Protein AF-A0A9P6PP69-F1 (afdb_monomer)

Secondary structure (DSSP, 8-state):
-------------------TT------HHHHHTT-EE----HHHHHHHHHHHHHHHHHHHHHH-GGGHHHHHHHHHHHHHHHHTTGGG-EEEE-TT--TTSPEEEEEE-TTS-EEE---GGG-------

Nearest PDB structures (foldseek):
  6ize-assembly1_A  TM=9.522E-01  e=3.334E-08  Homo sapiens
  5o9m-assembly1_B  TM=8.731E-01  e=7.777E-08  Homo sapiens
  1yz1-assembly2_B  TM=9.173E-01  e=1.513E-07  Homo sapiens
  2hr9-assembly1_A  TM=9.358E-01  e=2.944E-07  Homo sapiens
  5o9l-assembly2_B  TM=8.512E-01  e=1.341E-07  Homo sapiens

Sequence (129 aa):
MIRPRRGADDDEEDDEFENKNGINVVNNVVHSFYLEPIPFDEGTYMGYMDNYIITIEAKLMATNPGRVEGFKRDAAALVNKVLGNFGQYEFYLGESKDGDAMIMPLHYRSDGTQYFYAFKDGVKAQHRK

Structure (mmCIF, N/CA/C/O backbone):
data_AF-A0A9P6PP69-F1
#
_entry.id   AF-A0A9P6PP69-F1
#
loop_
_atom_site.group_PDB
_atom_site.id
_atom_site.type_symbol
_atom_site.label_atom_id
_atom_site.label_alt_id
_atom_site.label_comp_id
_atom_site.label_asym_id
_atom_site.label_entity_id
_atom_site.label_seq_id
_atom_site.pdbx_PDB_ins_code
_atom_site.Cartn_x
_atom_site.Cartn_y
_atom_site.Cartn_z
_atom_site.occupancy
_atom_site.B_iso_or_equiv
_atom_site.auth_seq_id
_atom_site.auth_comp_id
_atom_site.auth_asym_id
_atom_site.auth_atom_id
_atom_site.pdbx_PDB_model_num
ATOM 1 N N . MET A 1 1 ? 34.204 -45.701 -35.551 1.00 38.59 1 MET A N 1
ATOM 2 C CA . MET A 1 1 ? 33.762 -45.793 -34.143 1.00 38.59 1 MET A CA 1
ATOM 3 C C . MET A 1 1 ? 32.771 -44.675 -33.863 1.00 38.59 1 MET A C 1
ATOM 5 O O . MET A 1 1 ? 33.164 -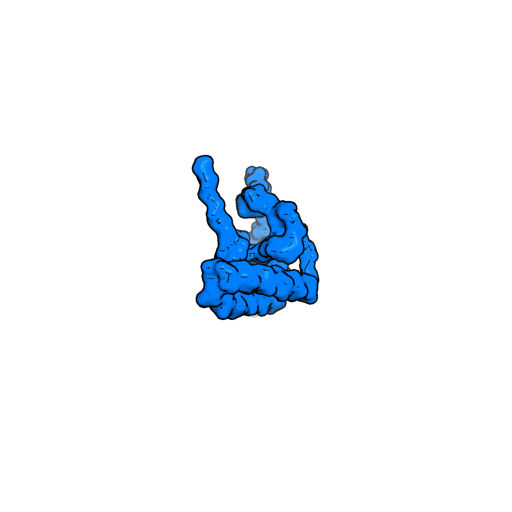43.520 -33.894 1.00 38.59 1 MET A O 1
ATOM 9 N N . ILE A 1 2 ? 31.505 -45.020 -33.630 1.00 41.75 2 ILE A N 1
ATOM 10 C CA . ILE A 1 2 ? 30.429 -44.094 -33.254 1.00 41.75 2 ILE A CA 1
ATOM 11 C C . ILE A 1 2 ? 30.132 -44.358 -31.775 1.00 41.75 2 ILE A C 1
ATOM 13 O O . ILE A 1 2 ? 29.921 -45.509 -31.394 1.00 41.75 2 ILE A O 1
ATOM 17 N N . ARG A 1 3 ? 30.134 -43.321 -30.936 1.00 38.41 3 ARG A N 1
ATOM 18 C CA . ARG A 1 3 ? 29.535 -43.370 -29.595 1.00 38.41 3 ARG A CA 1
ATOM 19 C C . ARG A 1 3 ? 28.463 -42.282 -29.516 1.00 38.41 3 ARG A C 1
ATOM 21 O O . ARG A 1 3 ? 28.838 -41.115 -29.547 1.00 38.41 3 ARG A O 1
ATOM 28 N N . PRO A 1 4 ? 27.172 -42.624 -29.377 1.00 46.75 4 PRO A N 1
ATOM 29 C CA . PRO A 1 4 ? 26.140 -41.667 -29.004 1.00 46.75 4 PRO A CA 1
ATOM 30 C C . PRO A 1 4 ? 25.726 -41.889 -27.540 1.00 46.75 4 PRO A C 1
ATOM 32 O O . PRO A 1 4 ? 25.359 -43.002 -27.172 1.00 46.75 4 PRO A O 1
ATOM 35 N N . ARG A 1 5 ? 25.770 -40.847 -26.699 1.00 44.22 5 ARG A N 1
ATOM 36 C CA . ARG A 1 5 ? 25.009 -40.753 -25.431 1.00 44.22 5 ARG A CA 1
ATOM 37 C C . ARG A 1 5 ? 24.939 -39.288 -24.959 1.00 44.22 5 ARG A C 1
ATOM 39 O O . ARG A 1 5 ? 25.919 -38.788 -24.414 1.00 44.22 5 ARG A O 1
ATOM 46 N N . ARG A 1 6 ? 23.774 -38.662 -25.133 1.00 39.31 6 ARG A N 1
ATOM 47 C CA . ARG A 1 6 ? 23.140 -37.564 -24.356 1.00 39.31 6 ARG A CA 1
ATOM 48 C C . ARG A 1 6 ? 22.087 -36.952 -25.277 1.00 39.31 6 ARG A C 1
ATOM 50 O O . ARG A 1 6 ? 22.407 -36.745 -26.436 1.00 39.31 6 ARG A O 1
ATOM 57 N N . GLY A 1 7 ? 20.860 -36.656 -24.894 1.00 38.03 7 GLY A N 1
ATOM 58 C CA . GLY A 1 7 ? 20.047 -36.767 -23.680 1.00 38.03 7 GLY A CA 1
ATOM 59 C C . GLY A 1 7 ? 18.636 -36.371 -24.160 1.00 38.03 7 GLY A C 1
ATOM 60 O O . GLY A 1 7 ? 18.536 -35.626 -25.125 1.00 38.03 7 GLY A O 1
ATOM 61 N N . ALA A 1 8 ? 17.602 -37.121 -23.787 1.00 41.16 8 ALA A N 1
ATOM 62 C CA . ALA A 1 8 ? 16.544 -36.605 -22.914 1.00 41.16 8 ALA A CA 1
ATOM 63 C C . ALA A 1 8 ? 15.924 -35.289 -23.430 1.00 41.16 8 ALA A C 1
ATOM 65 O O . ALA A 1 8 ? 16.530 -34.239 -23.261 1.00 41.16 8 ALA A O 1
ATOM 66 N N . ASP A 1 9 ? 14.783 -35.431 -24.115 1.00 49.75 9 ASP A N 1
ATOM 67 C CA . ASP A 1 9 ? 13.506 -34.787 -23.766 1.00 49.75 9 ASP A CA 1
ATOM 68 C C . ASP A 1 9 ? 13.615 -33.414 -23.084 1.00 49.75 9 ASP A C 1
ATOM 70 O O . ASP A 1 9 ? 14.029 -33.350 -21.927 1.00 49.75 9 ASP A O 1
ATOM 74 N N . ASP A 1 10 ? 13.235 -32.357 -23.800 1.00 41.38 10 ASP A N 1
ATOM 75 C CA . ASP A 1 10 ? 12.507 -31.223 -23.222 1.00 41.38 10 ASP A CA 1
ATOM 76 C C . ASP A 1 10 ? 11.855 -30.458 -24.382 1.00 41.38 10 ASP A C 1
ATOM 78 O O . ASP A 1 10 ? 12.541 -29.902 -25.243 1.00 41.38 10 ASP A O 1
ATOM 82 N N . ASP A 1 11 ? 10.534 -30.575 -24.446 1.00 43.91 11 ASP A N 1
ATOM 83 C CA . ASP A 1 11 ? 9.588 -29.792 -25.226 1.00 43.91 11 ASP A CA 1
ATOM 84 C C . ASP A 1 11 ? 10.064 -28.355 -25.519 1.00 43.91 11 ASP A C 1
ATOM 86 O O . ASP A 1 11 ? 10.141 -27.505 -24.632 1.00 43.91 11 ASP A O 1
ATOM 90 N N . GLU A 1 12 ? 10.302 -28.054 -26.799 1.00 42.69 12 GLU A N 1
ATOM 91 C CA . GLU A 1 12 ? 10.162 -26.688 -27.311 1.00 42.69 12 GLU A CA 1
ATOM 92 C C . GLU A 1 12 ? 8.658 -26.367 -27.367 1.00 42.69 12 GLU A C 1
ATOM 94 O O . GLU A 1 12 ? 8.039 -26.384 -28.430 1.00 42.69 12 GLU A O 1
ATOM 99 N N . GLU A 1 13 ? 8.057 -26.118 -26.203 1.00 39.75 13 GLU A N 1
ATOM 100 C CA . GLU A 1 13 ? 6.813 -25.356 -26.116 1.00 39.75 13 GLU A CA 1
ATOM 101 C C . GLU A 1 13 ? 7.210 -23.879 -26.203 1.00 39.75 13 GLU A C 1
ATOM 103 O O . GLU A 1 13 ? 7.700 -23.242 -25.268 1.00 39.75 13 GLU A O 1
ATOM 108 N N . ASP A 1 14 ? 7.078 -23.384 -27.427 1.00 38.16 14 ASP A N 1
ATOM 109 C CA . ASP A 1 14 ? 7.013 -21.984 -27.800 1.00 38.16 14 ASP A CA 1
ATOM 110 C C . ASP A 1 14 ? 5.854 -21.349 -27.004 1.00 38.16 14 ASP A C 1
ATOM 112 O O . ASP A 1 14 ? 4.710 -21.330 -27.453 1.00 38.16 14 ASP A O 1
ATOM 116 N N . ASP A 1 15 ? 6.116 -20.860 -25.785 1.00 43.41 15 ASP A N 1
ATOM 117 C CA . ASP A 1 15 ? 5.173 -20.032 -25.012 1.00 43.41 15 ASP A CA 1
ATOM 118 C C . ASP A 1 15 ? 5.100 -18.618 -25.626 1.00 43.41 15 ASP A C 1
ATOM 120 O O . ASP A 1 15 ? 5.285 -17.573 -24.990 1.00 43.41 15 ASP A O 1
ATOM 124 N N . GLU A 1 16 ? 4.796 -18.586 -26.922 1.00 36.25 16 GLU A N 1
ATOM 125 C CA . GLU A 1 16 ? 4.097 -17.498 -27.563 1.00 36.25 16 GLU A CA 1
ATOM 126 C C . GLU A 1 16 ? 2.715 -17.443 -26.896 1.00 36.25 16 GLU A C 1
ATOM 128 O O . GLU A 1 16 ? 1.748 -18.071 -27.329 1.00 36.25 16 GLU A O 1
ATOM 133 N N . PHE A 1 17 ? 2.609 -16.686 -25.798 1.00 38.12 17 PHE A N 1
ATOM 134 C CA . PHE A 1 17 ? 1.326 -16.205 -25.283 1.00 38.12 17 PHE A CA 1
ATOM 135 C C . PHE A 1 17 ? 0.722 -15.241 -26.325 1.00 38.12 17 PHE A C 1
ATOM 137 O O . PHE A 1 17 ? 0.621 -14.026 -26.131 1.00 38.12 17 PHE A O 1
ATOM 144 N N . GLU A 1 18 ? 0.316 -15.788 -27.474 1.00 36.41 18 GLU A N 1
ATOM 145 C CA . GLU A 1 18 ? -0.640 -15.184 -28.380 1.00 36.41 18 GLU A CA 1
ATOM 146 C C . GLU A 1 18 ? -1.897 -14.904 -27.553 1.00 36.41 18 GLU A C 1
ATOM 148 O O . GLU A 1 18 ? -2.597 -15.807 -27.090 1.00 36.41 18 GLU A O 1
ATOM 153 N N . ASN A 1 19 ? -2.187 -13.616 -27.377 1.00 47.72 19 ASN A N 1
ATOM 154 C CA . ASN A 1 19 ? -3.451 -13.076 -26.886 1.00 47.72 19 ASN A CA 1
ATOM 155 C C . ASN A 1 19 ? -4.614 -13.519 -27.799 1.00 47.72 19 ASN A C 1
ATOM 157 O O . ASN A 1 19 ? -5.163 -12.732 -28.571 1.00 47.72 19 ASN A O 1
ATOM 161 N N . LYS A 1 20 ? -5.012 -14.792 -27.736 1.00 37.56 20 LYS A N 1
ATOM 162 C CA . LYS A 1 20 ? -5.878 -15.417 -28.745 1.00 37.56 20 LYS A CA 1
ATOM 163 C C . LYS A 1 20 ? -7.373 -15.297 -28.487 1.00 37.56 20 LYS A C 1
ATOM 165 O O . LYS A 1 20 ? -8.155 -16.048 -29.059 1.00 37.56 20 LYS A O 1
ATOM 170 N N . ASN A 1 21 ? -7.810 -14.326 -27.686 1.00 32.69 21 ASN A N 1
ATOM 171 C CA . ASN A 1 21 ? -9.241 -14.185 -27.418 1.00 32.69 21 ASN A CA 1
ATOM 172 C C . ASN A 1 21 ? -9.805 -12.766 -27.367 1.00 32.69 21 ASN A C 1
ATOM 174 O O . ASN A 1 21 ? -11.010 -12.639 -27.161 1.00 32.69 21 ASN A O 1
ATOM 178 N N . GLY A 1 22 ? -9.015 -11.696 -27.515 1.00 35.69 22 GLY A N 1
ATOM 179 C CA . GLY A 1 22 ? -9.555 -10.340 -27.304 1.00 35.69 22 GLY A CA 1
ATOM 180 C C . GLY A 1 22 ? -10.209 -10.161 -25.921 1.00 35.69 22 GLY A C 1
ATOM 181 O O . GLY A 1 22 ? -10.923 -9.186 -25.687 1.00 35.69 22 GLY A O 1
ATOM 182 N N . ILE A 1 23 ? -9.961 -11.104 -25.000 1.00 34.38 23 ILE A N 1
ATOM 183 C CA . ILE A 1 23 ? -10.214 -10.958 -23.580 1.00 34.38 23 ILE A CA 1
ATOM 184 C C . ILE A 1 23 ? -9.120 -10.014 -23.146 1.00 34.38 23 ILE A C 1
ATOM 186 O O . ILE A 1 23 ? -7.988 -10.397 -22.873 1.00 34.38 23 ILE A O 1
ATOM 190 N N . ASN A 1 24 ? -9.465 -8.741 -23.169 1.00 35.72 24 ASN A N 1
ATOM 191 C CA . ASN A 1 24 ? -8.775 -7.749 -22.394 1.00 35.72 24 ASN A CA 1
ATOM 192 C C . ASN A 1 24 ? -8.863 -8.291 -20.959 1.00 35.72 24 ASN A C 1
ATOM 194 O O . ASN A 1 24 ? -9.931 -8.212 -20.346 1.00 35.72 24 ASN A O 1
ATOM 198 N N . VAL A 1 25 ? -7.808 -8.956 -20.460 1.00 44.03 25 VAL A N 1
ATOM 199 C CA . VAL A 1 25 ? -7.679 -9.337 -19.045 1.00 44.03 25 VAL A CA 1
ATOM 200 C C . VAL A 1 25 ? -7.421 -8.031 -18.306 1.00 44.03 25 VAL A C 1
ATOM 202 O O . VAL A 1 25 ? -6.359 -7.761 -17.759 1.00 44.03 25 VAL A O 1
ATOM 205 N N . VAL A 1 26 ? -8.417 -7.156 -18.384 1.00 47.28 26 VAL A N 1
ATOM 206 C CA . VAL A 1 26 ? -8.565 -5.982 -17.569 1.00 47.28 26 VAL A CA 1
ATOM 207 C C . VAL A 1 26 ? -8.625 -6.576 -16.184 1.00 47.28 26 VAL A C 1
ATOM 209 O O . VAL A 1 26 ? -9.603 -7.241 -15.838 1.00 47.28 26 VAL A O 1
ATOM 212 N N . ASN A 1 27 ? -7.525 -6.450 -15.447 1.00 57.25 27 ASN A N 1
ATOM 213 C CA . ASN A 1 27 ? -7.440 -6.932 -14.087 1.00 57.25 27 ASN A CA 1
ATOM 214 C C . ASN A 1 27 ? -8.685 -6.407 -13.366 1.00 57.25 27 ASN A C 1
ATOM 216 O O . ASN A 1 27 ? -8.864 -5.199 -13.202 1.00 57.25 27 ASN A O 1
ATOM 220 N N . ASN A 1 28 ? -9.602 -7.322 -13.042 1.00 61.50 28 ASN A N 1
ATOM 221 C CA . ASN A 1 28 ? -10.957 -6.955 -12.644 1.00 61.50 28 ASN A CA 1
ATOM 222 C C . ASN A 1 28 ? -10.918 -6.095 -11.369 1.00 61.50 28 ASN A C 1
ATOM 224 O O . ASN A 1 28 ? -11.791 -5.265 -11.146 1.00 61.50 28 ASN A O 1
ATOM 228 N N . VAL A 1 29 ? -9.852 -6.233 -10.571 1.00 61.06 29 VAL A N 1
ATOM 229 C CA . VAL A 1 29 ? -9.555 -5.408 -9.398 1.00 61.06 29 VAL A CA 1
ATOM 230 C C . VAL A 1 29 ? -9.103 -4.003 -9.812 1.00 61.06 29 VAL A C 1
ATOM 232 O O . VAL A 1 29 ? -9.646 -3.029 -9.306 1.00 61.06 29 VAL A O 1
ATOM 235 N N . VAL A 1 30 ? -8.182 -3.868 -10.768 1.00 63.25 30 VAL A N 1
ATOM 236 C CA . VAL A 1 30 ? -7.716 -2.554 -11.258 1.00 63.25 30 VAL A CA 1
ATOM 237 C C . VAL A 1 30 ? -8.874 -1.725 -11.805 1.00 63.25 30 VAL A C 1
ATOM 239 O O . VAL A 1 30 ? -9.021 -0.562 -11.442 1.00 63.25 30 VAL A O 1
ATOM 242 N N . HIS A 1 31 ? -9.743 -2.327 -12.616 1.00 63.44 31 HIS A N 1
ATOM 243 C CA . HIS A 1 31 ? -10.871 -1.610 -13.212 1.00 63.44 31 HIS A CA 1
ATOM 244 C C . HIS A 1 31 ? -12.021 -1.369 -12.229 1.00 63.44 31 HIS A C 1
ATOM 246 O O . HIS A 1 31 ? -12.636 -0.310 -12.267 1.00 63.44 31 HIS A O 1
ATOM 252 N N . SER A 1 32 ? -12.283 -2.301 -11.304 1.00 67.94 32 SER A N 1
ATOM 253 C CA . SER A 1 32 ? -13.339 -2.121 -10.294 1.00 67.94 32 SER A CA 1
ATOM 254 C C . SER A 1 32 ? -12.985 -1.083 -9.229 1.00 67.94 32 SER A C 1
ATOM 256 O O . SER A 1 32 ? -13.881 -0.442 -8.685 1.00 67.94 32 SER A O 1
ATOM 258 N N . PHE A 1 33 ? -11.698 -0.924 -8.912 1.00 67.44 33 PHE A N 1
ATOM 259 C CA . PHE A 1 33 ? -11.218 0.022 -7.900 1.00 67.44 33 PHE A CA 1
ATOM 260 C C . PHE A 1 33 ? -10.557 1.269 -8.500 1.00 67.44 33 PHE A C 1
ATOM 262 O O . PHE A 1 33 ? -9.981 2.050 -7.743 1.00 67.44 33 PHE A O 1
ATOM 269 N N . TYR A 1 34 ? -10.654 1.453 -9.825 1.00 73.81 34 TYR A N 1
ATOM 270 C CA . TYR A 1 34 ? -10.050 2.568 -10.564 1.00 73.81 34 TYR A CA 1
ATOM 271 C C . TYR A 1 34 ? -8.600 2.807 -10.126 1.00 73.81 34 TYR A C 1
ATOM 273 O O . TYR A 1 34 ? -8.208 3.905 -9.734 1.00 73.81 34 TYR A O 1
ATOM 281 N N . LEU A 1 35 ? -7.829 1.719 -10.106 1.00 80.25 35 LEU A N 1
ATOM 282 C CA . LEU A 1 35 ? -6.434 1.756 -9.707 1.00 80.25 35 LEU A CA 1
ATOM 283 C C . LEU A 1 35 ? -5.588 2.289 -10.862 1.00 80.25 35 LEU A C 1
ATOM 285 O O . LEU A 1 35 ? -5.657 1.776 -11.979 1.00 80.25 35 LEU A O 1
ATOM 289 N N . GLU A 1 36 ? -4.745 3.271 -10.579 1.00 82.31 36 GLU A N 1
ATOM 290 C CA . GLU A 1 36 ? -3.781 3.804 -11.535 1.00 82.31 36 GLU A CA 1
ATOM 291 C C . GLU A 1 36 ? -2.372 3.316 -11.182 1.00 82.31 36 GL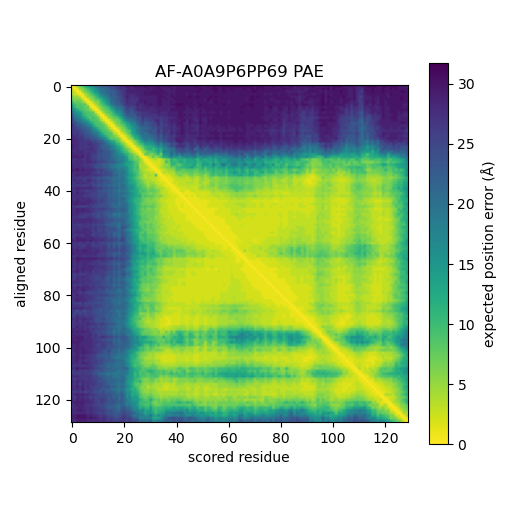U A C 1
ATOM 293 O O . GLU A 1 36 ? -1.978 3.399 -10.013 1.00 82.31 36 GLU A O 1
ATOM 298 N N . PRO A 1 37 ? -1.608 2.790 -12.159 1.00 85.12 37 PRO A N 1
ATOM 299 C CA . PRO A 1 37 ? -0.226 2.405 -11.930 1.00 85.12 37 PRO A CA 1
ATOM 300 C C . PRO A 1 37 ? 0.611 3.654 -11.659 1.00 85.12 37 PRO A C 1
ATOM 302 O O . PRO A 1 37 ? 0.482 4.660 -12.363 1.00 85.12 37 PRO A O 1
ATOM 305 N N . ILE A 1 38 ? 1.488 3.590 -10.659 1.00 84.81 38 ILE A N 1
ATOM 306 C CA . ILE A 1 38 ? 2.402 4.683 -10.335 1.00 84.81 38 ILE A CA 1
ATOM 307 C C . ILE A 1 38 ? 3.843 4.172 -10.282 1.00 84.81 38 ILE A C 1
ATOM 309 O O . ILE A 1 38 ? 4.106 3.139 -9.663 1.00 84.81 38 ILE A O 1
ATOM 313 N N . PRO A 1 39 ? 4.794 4.866 -10.930 1.00 85.69 39 PRO A N 1
ATOM 314 C CA . PRO A 1 39 ? 6.194 4.520 -10.791 1.00 85.69 39 PRO A CA 1
ATOM 315 C C . PRO A 1 39 ? 6.663 4.914 -9.389 1.00 85.69 39 PRO A C 1
ATOM 317 O O . PRO A 1 39 ? 6.471 6.051 -8.957 1.00 85.69 39 PRO A O 1
ATOM 320 N N . PHE A 1 40 ? 7.295 3.975 -8.696 1.00 85.50 40 PHE A N 1
ATOM 321 C CA . PHE A 1 40 ? 8.026 4.248 -7.468 1.00 85.50 40 PHE A CA 1
ATOM 322 C C . PHE A 1 40 ? 9.469 3.798 -7.613 1.00 85.50 40 PHE A C 1
ATOM 324 O O . PHE A 1 40 ? 9.747 2.754 -8.196 1.00 85.50 40 PHE A O 1
ATOM 331 N N . ASP A 1 41 ? 10.352 4.546 -6.970 1.00 90.12 41 ASP A N 1
ATOM 332 C CA . ASP A 1 41 ? 11.671 4.089 -6.561 1.00 90.12 41 ASP A CA 1
ATOM 333 C C . ASP A 1 41 ? 11.618 3.633 -5.095 1.00 90.12 41 ASP A C 1
ATOM 335 O O . ASP A 1 41 ? 10.784 4.112 -4.315 1.00 90.12 41 ASP A O 1
ATOM 339 N N . GLU A 1 42 ? 12.541 2.764 -4.681 1.00 89.25 42 GLU A N 1
ATOM 340 C CA . GLU A 1 42 ? 12.581 2.193 -3.323 1.00 89.25 42 GLU A CA 1
ATOM 341 C C . GLU A 1 42 ? 12.492 3.260 -2.219 1.00 89.25 42 GLU A C 1
ATOM 343 O O . GLU A 1 42 ? 11.727 3.116 -1.264 1.00 89.25 42 GLU A O 1
ATOM 348 N N . GLY A 1 43 ? 13.217 4.374 -2.378 1.00 89.88 43 GLY A N 1
ATOM 349 C CA . GLY A 1 43 ? 13.209 5.477 -1.413 1.00 89.88 43 GLY A CA 1
ATOM 350 C C . GLY A 1 43 ? 11.862 6.199 -1.333 1.00 89.88 43 GLY A C 1
ATOM 351 O O . GLY A 1 43 ? 11.376 6.498 -0.243 1.00 89.88 43 GLY A O 1
ATOM 352 N N . THR A 1 44 ? 11.226 6.447 -2.480 1.00 89.50 44 THR A N 1
ATOM 353 C CA . THR A 1 44 ? 9.902 7.087 -2.531 1.00 89.50 44 THR A CA 1
ATOM 354 C C . THR A 1 44 ? 8.799 6.178 -1.993 1.00 89.50 44 THR A C 1
ATOM 356 O O . THR A 1 44 ? 7.920 6.651 -1.274 1.00 89.50 44 THR A O 1
ATOM 359 N N . TYR A 1 45 ? 8.886 4.871 -2.256 1.00 89.94 45 TYR A N 1
ATOM 360 C CA . TYR A 1 45 ? 7.982 3.873 -1.694 1.00 89.94 45 TYR A CA 1
ATOM 361 C C . TYR A 1 45 ? 8.104 3.798 -0.170 1.00 89.94 45 TYR A C 1
ATOM 363 O O . TYR A 1 45 ? 7.094 3.817 0.533 1.00 89.94 45 TYR A O 1
ATOM 371 N N . MET A 1 46 ? 9.336 3.763 0.348 1.00 89.50 46 MET A N 1
ATOM 372 C CA . MET A 1 46 ? 9.591 3.750 1.787 1.00 89.50 46 MET A CA 1
ATOM 373 C C . MET A 1 46 ? 9.007 4.995 2.462 1.00 89.50 46 MET A C 1
ATOM 375 O O . MET A 1 46 ? 8.206 4.866 3.385 1.00 89.50 46 MET A O 1
ATOM 379 N N . GLY A 1 47 ? 9.313 6.188 1.939 1.00 90.56 47 GLY A N 1
ATOM 380 C CA . GLY A 1 47 ? 8.792 7.441 2.487 1.00 90.56 47 GLY A CA 1
ATOM 381 C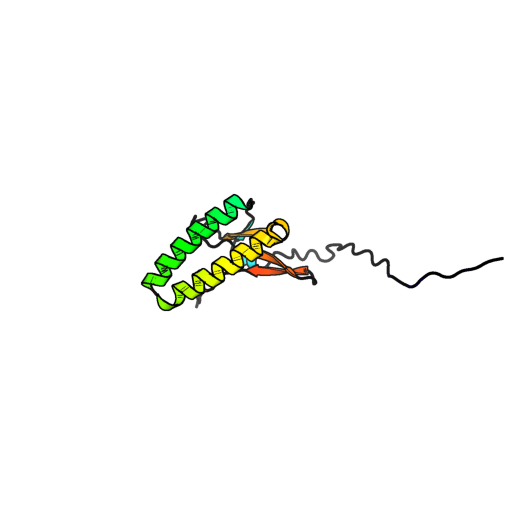 C . GLY A 1 47 ? 7.265 7.537 2.436 1.00 90.56 47 GLY A C 1
ATOM 382 O O . GLY A 1 47 ? 6.645 8.070 3.358 1.00 90.56 47 GLY A O 1
ATOM 383 N N . TYR A 1 48 ? 6.629 6.995 1.396 1.00 88.75 48 TYR A N 1
ATOM 384 C CA . TYR A 1 48 ? 5.171 6.928 1.339 1.00 88.75 48 TYR A CA 1
ATOM 385 C C . TYR A 1 48 ? 4.611 5.980 2.405 1.00 88.75 48 TYR A C 1
ATOM 387 O O . TYR A 1 48 ? 3.688 6.340 3.135 1.00 88.75 48 TYR A O 1
ATOM 395 N N . MET A 1 49 ? 5.182 4.779 2.527 1.00 89.69 49 MET A N 1
ATOM 396 C CA . MET A 1 49 ? 4.737 3.786 3.503 1.00 89.69 49 MET A CA 1
ATOM 397 C C . MET A 1 49 ? 4.918 4.263 4.947 1.00 89.69 49 MET A C 1
ATOM 399 O O . MET A 1 49 ? 4.035 4.015 5.765 1.00 89.69 49 MET A O 1
ATOM 403 N N . ASP A 1 50 ? 5.988 4.998 5.257 1.00 88.38 50 ASP A N 1
ATOM 404 C CA . ASP A 1 50 ? 6.181 5.615 6.575 1.00 88.38 50 ASP A CA 1
ATOM 405 C C . ASP A 1 50 ? 5.038 6.583 6.923 1.00 88.38 50 ASP A C 1
ATOM 407 O O . ASP A 1 50 ? 4.415 6.455 7.980 1.00 88.38 50 ASP A O 1
ATOM 411 N N . ASN A 1 51 ? 4.695 7.502 6.011 1.00 89.38 51 ASN A N 1
ATOM 412 C CA . ASN A 1 51 ? 3.573 8.428 6.210 1.00 89.38 51 ASN A CA 1
ATOM 413 C C . ASN A 1 51 ? 2.240 7.680 6.360 1.00 89.38 51 ASN A C 1
ATOM 415 O O . ASN A 1 51 ? 1.458 7.961 7.269 1.00 89.38 51 ASN A O 1
ATOM 419 N N . TYR A 1 52 ? 2.007 6.676 5.514 1.00 88.81 52 TYR A N 1
ATOM 420 C CA . TYR A 1 52 ? 0.797 5.863 5.560 1.00 88.81 52 TYR A CA 1
ATOM 421 C C . TYR A 1 52 ? 0.643 5.115 6.896 1.00 88.81 52 TYR A C 1
ATOM 423 O O . TYR A 1 52 ? -0.443 5.102 7.485 1.00 88.81 52 TYR A O 1
ATOM 431 N N . ILE A 1 53 ? 1.725 4.527 7.420 1.00 88.94 53 ILE A N 1
ATOM 432 C CA . ILE A 1 53 ? 1.722 3.830 8.714 1.00 88.94 53 ILE A CA 1
ATOM 433 C C . ILE A 1 53 ? 1.355 4.795 9.844 1.00 88.94 53 ILE A C 1
ATOM 435 O O . ILE A 1 53 ? 0.529 4.432 10.683 1.00 88.94 53 ILE A O 1
ATOM 439 N N . ILE A 1 54 ? 1.896 6.018 9.843 1.00 89.69 54 ILE A N 1
ATOM 440 C CA . ILE A 1 54 ? 1.566 7.055 10.836 1.00 89.69 54 ILE A CA 1
ATOM 441 C C . ILE A 1 54 ? 0.069 7.395 10.784 1.00 89.69 54 ILE A C 1
ATOM 443 O O . ILE A 1 54 ? -0.599 7.440 11.823 1.00 89.69 54 ILE A O 1
ATOM 447 N N . THR A 1 55 ? -0.495 7.570 9.586 1.00 88.31 55 THR A N 1
ATOM 448 C CA . THR A 1 55 ? -1.923 7.873 9.414 1.00 88.31 55 THR A CA 1
ATOM 449 C C . THR A 1 55 ? -2.820 6.744 9.920 1.00 88.31 55 THR A C 1
ATOM 451 O O . THR A 1 55 ? -3.824 6.996 10.599 1.00 88.31 55 THR A O 1
ATOM 454 N N . ILE A 1 56 ? -2.498 5.487 9.604 1.00 87.12 56 ILE A N 1
ATOM 455 C CA . ILE A 1 56 ? -3.288 4.340 10.072 1.00 87.12 56 ILE A CA 1
ATOM 456 C C . ILE A 1 56 ? -3.115 4.127 11.574 1.00 87.12 56 ILE A C 1
ATOM 458 O O . ILE A 1 56 ? -4.100 3.848 12.253 1.00 87.12 56 ILE A O 1
ATOM 462 N N . GLU A 1 57 ? -1.918 4.322 12.123 1.00 88.44 57 GLU A N 1
ATOM 463 C CA . GLU A 1 57 ? -1.685 4.290 13.565 1.00 88.44 57 GLU A CA 1
ATOM 464 C C . GLU A 1 57 ? -2.584 5.290 14.297 1.00 88.44 57 GLU A C 1
ATOM 466 O O . GLU A 1 57 ? -3.282 4.898 15.232 1.00 88.44 57 GLU A O 1
ATOM 471 N N . ALA A 1 58 ? -2.643 6.546 13.844 1.00 89.69 58 ALA A N 1
ATOM 472 C CA . ALA A 1 58 ? -3.507 7.561 14.444 1.00 89.69 58 ALA A CA 1
ATOM 473 C C . ALA A 1 58 ? -4.993 7.152 14.398 1.00 89.69 58 ALA A C 1
ATOM 475 O O . ALA A 1 58 ? -5.721 7.288 15.387 1.00 89.69 58 ALA A O 1
ATOM 476 N N . LYS A 1 59 ? -5.447 6.580 13.273 1.00 87.12 59 LYS A N 1
ATOM 477 C CA . LYS A 1 59 ? -6.816 6.054 13.125 1.00 87.12 59 LYS A CA 1
ATOM 478 C C . LYS A 1 59 ? -7.076 4.857 14.045 1.00 87.12 59 LYS A C 1
ATOM 480 O O . LYS A 1 59 ? -8.149 4.772 14.648 1.00 87.12 59 LYS A O 1
ATOM 485 N N . LEU A 1 60 ? -6.120 3.940 14.174 1.00 87.81 60 LEU A N 1
ATOM 486 C CA . LEU A 1 60 ? -6.223 2.765 15.037 1.00 87.81 60 LEU A CA 1
ATOM 487 C C . LEU A 1 60 ? -6.197 3.150 16.514 1.00 87.81 60 LEU A C 1
ATOM 489 O O . LEU A 1 60 ? -6.997 2.617 17.269 1.00 87.81 60 LEU A O 1
ATOM 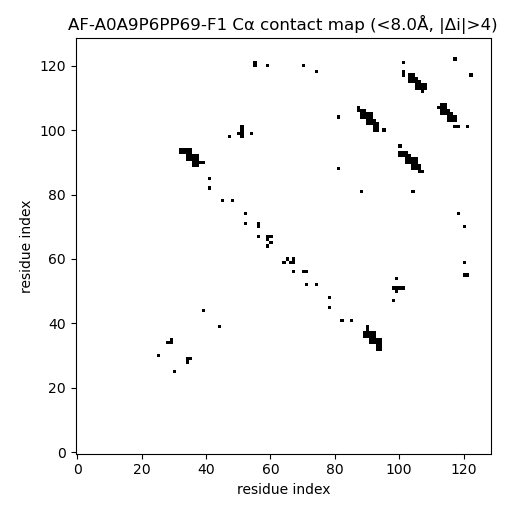493 N N . MET A 1 61 ? -5.385 4.118 16.935 1.00 89.62 61 MET A N 1
ATOM 494 C CA . MET A 1 61 ? -5.409 4.616 18.315 1.00 89.62 61 MET A CA 1
ATOM 495 C C . MET A 1 61 ? -6.792 5.146 18.716 1.00 89.62 61 MET A C 1
ATOM 497 O O . MET A 1 61 ? -7.232 4.910 19.838 1.00 89.62 61 MET A O 1
ATOM 501 N N . ALA A 1 62 ? -7.500 5.809 17.796 1.00 89.50 62 ALA A N 1
ATOM 502 C CA . ALA A 1 62 ? -8.837 6.343 18.049 1.00 89.50 62 ALA A CA 1
ATOM 503 C C . ALA A 1 62 ? -9.955 5.283 18.006 1.00 89.50 62 ALA A C 1
ATOM 505 O O . ALA A 1 62 ? -10.983 5.452 18.657 1.00 89.50 62 ALA A O 1
ATOM 506 N N . THR A 1 63 ? -9.791 4.215 17.220 1.00 88.06 63 THR A N 1
ATOM 507 C CA . THR A 1 63 ? -10.874 3.251 16.933 1.00 88.06 63 THR A CA 1
ATOM 508 C C . THR A 1 63 ? -10.663 1.876 17.558 1.00 88.06 63 THR A C 1
ATOM 510 O O . THR A 1 63 ? -11.620 1.255 18.013 1.00 88.06 63 THR A O 1
ATOM 513 N N . ASN A 1 64 ? -9.427 1.383 17.576 1.00 86.88 64 ASN A N 1
ATOM 514 C CA . ASN A 1 64 ? -9.045 0.083 18.112 1.00 86.88 64 ASN A CA 1
ATOM 515 C C . ASN A 1 64 ? -7.555 0.067 18.527 1.00 86.88 64 ASN A C 1
ATOM 517 O O . ASN A 1 64 ? -6.713 -0.493 17.813 1.00 86.88 64 ASN A O 1
ATOM 521 N N . PRO A 1 65 ? -7.203 0.664 19.681 1.00 88.81 65 PRO A N 1
ATOM 522 C CA . PRO A 1 65 ? -5.808 0.848 20.085 1.00 88.81 65 PRO A CA 1
ATOM 523 C C . PRO A 1 65 ? -5.047 -0.475 20.262 1.00 88.81 65 PRO A C 1
ATOM 525 O O . PRO A 1 65 ? -3.841 -0.524 20.035 1.00 88.81 65 PRO A O 1
ATOM 528 N N . GLY A 1 66 ? -5.739 -1.577 20.573 1.00 90.38 66 GLY A N 1
ATOM 529 C CA . GLY A 1 66 ? -5.126 -2.906 20.686 1.00 90.38 66 GLY A CA 1
ATOM 530 C C . GLY A 1 66 ? -4.608 -3.486 19.361 1.00 90.38 66 GLY A C 1
ATOM 531 O O . GLY A 1 66 ? -3.841 -4.445 19.373 1.00 90.38 66 GLY A O 1
ATOM 532 N N . ARG A 1 67 ? -4.998 -2.924 18.206 1.00 89.62 67 ARG A N 1
ATOM 533 C CA . ARG A 1 67 ? -4.502 -3.351 16.885 1.00 89.62 67 ARG A CA 1
ATOM 534 C C . ARG A 1 67 ? -3.239 -2.630 16.433 1.00 89.62 67 ARG A C 1
ATOM 536 O O . ARG A 1 67 ? -2.607 -3.115 15.499 1.00 89.62 67 ARG A O 1
ATOM 543 N N . VAL A 1 68 ? -2.850 -1.536 17.090 1.00 89.62 68 VAL A N 1
ATOM 544 C CA . VAL A 1 68 ? -1.724 -0.689 16.664 1.00 89.62 68 VAL A CA 1
ATOM 545 C C . VAL A 1 68 ? -0.424 -1.489 16.564 1.00 89.62 68 VAL A C 1
ATOM 547 O O . VAL A 1 68 ? 0.224 -1.468 15.521 1.00 89.62 68 VAL A O 1
ATOM 550 N N . GLU A 1 69 ? -0.063 -2.248 17.602 1.00 90.56 69 GLU A N 1
ATOM 551 C CA . GLU A 1 69 ? 1.177 -3.040 17.591 1.00 90.56 69 GLU A CA 1
ATOM 552 C C . GLU A 1 69 ? 1.170 -4.129 16.512 1.00 90.56 69 GLU A C 1
ATOM 554 O O . GLU A 1 69 ? 2.162 -4.322 15.807 1.00 90.56 69 GLU A O 1
ATOM 559 N N . GLY A 1 70 ? 0.034 -4.814 16.345 1.00 91.50 70 GLY A N 1
ATOM 560 C CA . GLY A 1 70 ? -0.136 -5.821 15.300 1.00 91.50 70 GLY A CA 1
ATOM 561 C C . GLY A 1 70 ? 0.027 -5.219 13.906 1.00 91.50 70 GLY A C 1
ATOM 562 O O . GLY A 1 70 ? 0.798 -5.740 13.105 1.00 91.50 70 GLY A O 1
ATOM 563 N N . PHE A 1 71 ? -0.630 -4.085 13.652 1.00 89.44 71 PHE A N 1
ATOM 564 C CA . PHE A 1 71 ? -0.529 -3.365 12.387 1.00 89.44 71 PHE A CA 1
ATOM 565 C C . PHE A 1 71 ? 0.906 -2.923 12.093 1.00 89.44 71 PHE A C 1
ATOM 567 O O . PHE A 1 71 ? 1.390 -3.189 10.999 1.00 89.44 71 PHE A O 1
ATOM 574 N N . LYS A 1 72 ? 1.622 -2.324 13.055 1.00 89.69 72 LYS A N 1
ATOM 575 C CA . LYS A 1 72 ? 3.022 -1.907 12.849 1.00 89.69 72 LYS A CA 1
ATOM 576 C C . LYS A 1 72 ? 3.923 -3.072 12.460 1.00 89.69 72 LYS A C 1
ATOM 578 O O . LYS A 1 72 ? 4.739 -2.941 11.551 1.00 89.69 72 LYS A O 1
ATOM 583 N N . ARG A 1 73 ? 3.767 -4.217 13.127 1.00 92.00 73 ARG A N 1
ATOM 584 C CA . ARG A 1 73 ? 4.534 -5.426 12.815 1.00 92.00 73 ARG A CA 1
ATOM 585 C C . ARG A 1 73 ? 4.219 -5.944 11.412 1.00 92.00 73 ARG A C 1
ATOM 587 O O . ARG A 1 73 ? 5.141 -6.238 10.655 1.00 92.00 73 ARG A O 1
ATOM 594 N N . ASP A 1 74 ? 2.937 -6.046 11.070 1.00 89.06 74 ASP A N 1
ATOM 595 C CA . ASP A 1 74 ? 2.493 -6.552 9.769 1.00 89.06 74 ASP A CA 1
ATOM 596 C C . ASP A 1 74 ? 2.894 -5.585 8.634 1.00 89.06 74 ASP A C 1
ATOM 598 O O . ASP A 1 74 ? 3.322 -6.020 7.563 1.00 89.06 74 ASP A O 1
ATOM 602 N N . ALA A 1 75 ? 2.843 -4.274 8.889 1.00 89.00 75 ALA A N 1
ATOM 603 C CA . ALA A 1 75 ? 3.292 -3.234 7.969 1.00 89.00 75 ALA A CA 1
ATOM 604 C C . ALA A 1 75 ? 4.799 -3.287 7.730 1.00 89.00 75 ALA A C 1
ATOM 606 O O . ALA A 1 75 ? 5.227 -3.350 6.578 1.00 89.00 75 ALA A O 1
ATOM 607 N N . ALA A 1 76 ? 5.602 -3.370 8.793 1.00 90.25 76 ALA A N 1
ATOM 608 C CA . ALA A 1 76 ? 7.047 -3.525 8.670 1.00 90.25 76 ALA A CA 1
ATOM 609 C C . ALA A 1 76 ? 7.415 -4.797 7.886 1.00 90.25 76 ALA A C 1
ATOM 611 O O . ALA A 1 76 ? 8.309 -4.765 7.040 1.00 90.25 76 ALA A O 1
ATOM 612 N N . ALA A 1 77 ? 6.710 -5.909 8.116 1.00 91.94 77 ALA A N 1
ATOM 613 C CA . ALA A 1 77 ? 6.933 -7.150 7.380 1.00 91.94 77 ALA A CA 1
ATOM 614 C C . ALA A 1 77 ? 6.628 -7.002 5.880 1.00 91.94 77 ALA A C 1
ATOM 616 O O . ALA A 1 77 ? 7.413 -7.465 5.050 1.00 91.94 77 ALA A O 1
ATOM 617 N N . LEU A 1 78 ? 5.524 -6.337 5.518 1.00 88.69 78 LEU A N 1
ATOM 618 C CA . LEU A 1 78 ? 5.176 -6.111 4.115 1.00 88.69 78 LEU A CA 1
ATOM 619 C C . LEU A 1 78 ? 6.163 -5.160 3.430 1.00 88.69 78 LEU A C 1
ATOM 621 O O . LEU A 1 78 ? 6.618 -5.466 2.332 1.00 88.69 78 LEU A O 1
ATOM 625 N N . VAL A 1 79 ? 6.531 -4.049 4.075 1.00 90.56 79 VAL A N 1
ATOM 626 C CA . VAL A 1 79 ? 7.494 -3.080 3.525 1.00 90.56 79 VAL A CA 1
ATOM 627 C C . VAL A 1 79 ? 8.826 -3.763 3.231 1.00 90.56 79 VAL A C 1
ATOM 629 O O . VAL A 1 79 ? 9.309 -3.680 2.106 1.00 90.56 79 VAL A O 1
ATOM 632 N N . ASN A 1 80 ? 9.368 -4.528 4.184 1.00 91.06 80 ASN A N 1
ATOM 633 C CA . ASN A 1 80 ? 10.610 -5.277 3.974 1.00 91.06 80 ASN A CA 1
ATOM 634 C C . ASN A 1 80 ? 10.483 -6.330 2.863 1.00 91.06 80 ASN A C 1
ATOM 636 O O . ASN A 1 80 ? 11.406 -6.502 2.070 1.00 91.06 80 ASN A O 1
ATOM 640 N N . LYS A 1 81 ? 9.342 -7.025 2.772 1.00 90.62 81 LYS A N 1
ATOM 641 C CA . LYS A 1 81 ? 9.098 -8.018 1.716 1.00 90.62 81 LYS A CA 1
ATOM 642 C C . LYS A 1 81 ? 9.083 -7.387 0.324 1.00 90.62 81 LYS A C 1
ATOM 644 O O . LYS A 1 81 ? 9.612 -7.984 -0.617 1.00 90.62 81 LYS A O 1
ATOM 649 N N . VAL A 1 82 ? 8.445 -6.225 0.203 1.00 90.81 82 VAL A N 1
ATOM 650 C CA . VAL A 1 82 ? 8.359 -5.483 -1.053 1.00 90.81 82 VAL A CA 1
ATOM 651 C C . VAL A 1 82 ? 9.727 -4.943 -1.434 1.00 90.81 82 VAL A C 1
ATOM 653 O O . VAL A 1 82 ? 10.168 -5.221 -2.538 1.00 90.81 82 VAL A O 1
ATOM 656 N N . LEU A 1 83 ? 10.439 -4.281 -0.518 1.00 90.94 83 LEU A N 1
ATOM 657 C CA . LEU A 1 83 ? 11.795 -3.781 -0.773 1.00 90.94 83 LEU A CA 1
ATOM 658 C C . LEU A 1 83 ? 12.756 -4.910 -1.179 1.00 90.94 83 LEU A C 1
ATOM 660 O O . LEU A 1 83 ? 13.489 -4.781 -2.151 1.00 90.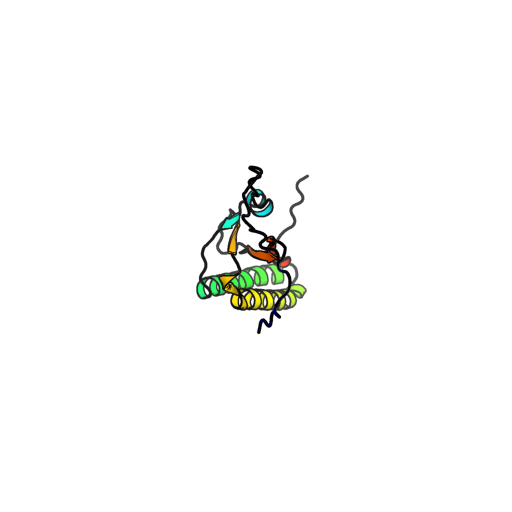94 83 LEU A O 1
ATOM 664 N N . GLY A 1 84 ? 12.686 -6.070 -0.517 1.00 92.94 84 GLY A N 1
ATOM 665 C CA . GLY A 1 84 ? 13.531 -7.221 -0.851 1.00 92.94 84 GLY A CA 1
ATOM 666 C C . GLY A 1 84 ? 13.301 -7.814 -2.247 1.00 92.94 84 GLY A C 1
ATOM 667 O O . GLY A 1 84 ? 14.161 -8.539 -2.736 1.00 92.94 84 GLY A O 1
ATOM 668 N N . ASN A 1 85 ? 12.167 -7.528 -2.896 1.00 89.75 85 ASN A N 1
ATOM 669 C CA . ASN A 1 85 ? 11.883 -7.967 -4.266 1.00 89.75 85 ASN A CA 1
ATOM 670 C C . ASN A 1 85 ? 11.288 -6.826 -5.103 1.00 89.75 85 ASN A C 1
ATOM 672 O O . ASN A 1 85 ? 10.404 -7.076 -5.917 1.00 89.75 85 ASN A O 1
ATOM 676 N N . PHE A 1 86 ? 11.735 -5.584 -4.894 1.00 89.19 86 PHE A N 1
ATOM 677 C CA . PHE A 1 86 ? 11.044 -4.386 -5.389 1.00 89.19 86 PHE A CA 1
ATOM 678 C C . PHE A 1 86 ? 10.770 -4.425 -6.897 1.00 89.19 86 PHE A C 1
ATOM 680 O O . PHE A 1 86 ? 9.660 -4.132 -7.325 1.00 89.19 86 PHE A O 1
ATOM 687 N N . GLY A 1 87 ? 11.734 -4.901 -7.691 1.00 88.25 87 GLY A N 1
ATOM 688 C CA . GLY A 1 87 ? 11.592 -5.035 -9.146 1.00 88.25 87 GLY A CA 1
ATOM 689 C C . GLY A 1 87 ? 10.585 -6.090 -9.629 1.00 88.25 87 GLY A C 1
ATOM 690 O O . GLY A 1 87 ? 10.326 -6.159 -10.824 1.00 88.25 87 GLY A O 1
ATOM 691 N N . GLN A 1 88 ? 10.030 -6.917 -8.739 1.00 88.56 88 GLN A N 1
ATOM 692 C CA . GLN A 1 88 ? 8.957 -7.873 -9.055 1.00 88.56 88 GLN A CA 1
ATOM 693 C C . GLN A 1 88 ? 7.563 -7.332 -8.715 1.00 88.56 88 GLN A C 1
ATOM 695 O O . GLN A 1 88 ? 6.564 -8.000 -8.988 1.00 88.56 8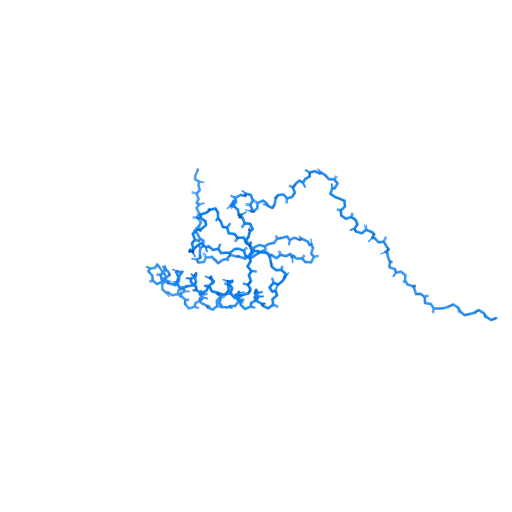8 GLN A O 1
ATOM 700 N N . TYR A 1 89 ? 7.492 -6.155 -8.089 1.00 88.31 89 TYR A N 1
ATOM 701 C CA . TYR A 1 89 ? 6.239 -5.514 -7.733 1.00 88.31 89 TYR A CA 1
ATOM 702 C C . TYR A 1 89 ? 5.908 -4.386 -8.700 1.00 88.31 89 TYR A C 1
ATOM 704 O O . TYR A 1 89 ? 6.752 -3.565 -9.047 1.00 88.31 89 TYR A O 1
ATOM 7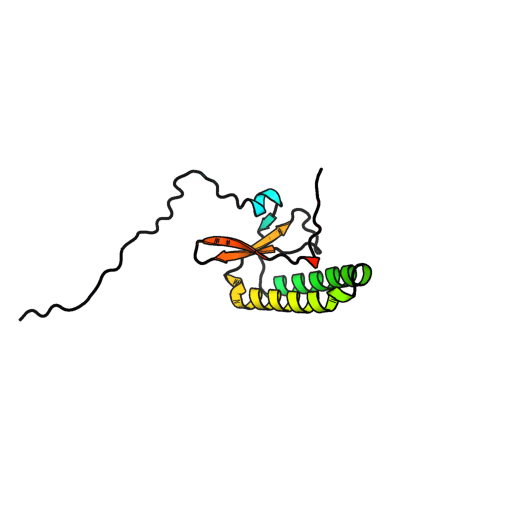12 N N . GLU A 1 90 ? 4.634 -4.307 -9.058 1.00 89.69 90 GLU A N 1
ATOM 713 C CA . GLU A 1 90 ? 4.056 -3.111 -9.660 1.00 89.69 90 GLU A CA 1
ATOM 714 C C . GLU A 1 90 ? 3.205 -2.387 -8.620 1.00 89.69 90 GLU A C 1
ATOM 716 O O . GLU A 1 90 ? 2.551 -3.017 -7.786 1.00 89.69 90 GLU A O 1
ATOM 721 N N . PHE A 1 91 ? 3.191 -1.059 -8.656 1.00 89.00 91 PHE A N 1
ATOM 722 C CA . PHE A 1 91 ? 2.508 -0.258 -7.649 1.00 89.00 91 PHE A CA 1
ATOM 723 C C . PHE A 1 91 ? 1.309 0.453 -8.235 1.00 89.00 91 PHE A C 1
ATOM 725 O O . PHE A 1 91 ? 1.385 1.068 -9.296 1.00 89.00 91 PHE A O 1
ATOM 732 N N . TYR A 1 92 ? 0.208 0.389 -7.499 1.00 87.06 92 TYR A N 1
ATOM 733 C CA . TYR A 1 92 ? -1.057 0.973 -7.900 1.00 87.06 92 TYR A CA 1
ATOM 734 C C . TYR A 1 92 ? -1.617 1.852 -6.785 1.00 87.06 92 TYR A C 1
ATOM 736 O O . TYR A 1 92 ? -1.479 1.532 -5.601 1.00 87.06 92 TYR A O 1
ATOM 744 N N . LEU A 1 93 ? -2.279 2.940 -7.165 1.00 84.50 93 LEU A N 1
ATOM 745 C CA . LEU A 1 93 ? -2.954 3.867 -6.261 1.00 84.50 93 LEU A CA 1
ATOM 746 C C . LEU A 1 93 ? -4.434 3.970 -6.636 1.00 84.50 93 LEU A C 1
ATOM 748 O O . LEU A 1 93 ? -4.775 3.918 -7.813 1.00 84.50 93 LEU A O 1
ATOM 752 N N . GLY A 1 94 ? -5.319 4.112 -5.650 1.00 76.62 94 GLY A N 1
ATOM 753 C CA . GLY A 1 94 ? -6.742 4.343 -5.917 1.00 76.62 94 GLY A CA 1
ATOM 754 C C . GLY A 1 94 ? -7.031 5.744 -6.465 1.00 76.62 94 GLY A C 1
ATOM 755 O O . GLY A 1 94 ? -6.272 6.681 -6.216 1.00 76.62 94 GLY A O 1
ATOM 756 N N . GLU A 1 95 ? -8.175 5.890 -7.139 1.00 71.19 95 GLU A N 1
ATOM 757 C CA . GLU A 1 95 ? -8.652 7.123 -7.800 1.00 71.19 95 GLU A CA 1
ATOM 758 C C . GLU A 1 95 ? -8.533 8.398 -6.948 1.00 71.19 95 GLU A C 1
ATOM 760 O O . GLU A 1 95 ? -8.244 9.472 -7.472 1.00 71.19 95 GLU A O 1
ATOM 765 N N . SER A 1 96 ? -8.709 8.276 -5.628 1.00 67.81 96 SER A N 1
ATOM 766 C CA . SER A 1 96 ? -8.634 9.401 -4.688 1.00 67.81 96 SER A CA 1
ATOM 767 C C . SER A 1 96 ? -7.292 10.140 -4.757 1.00 67.81 96 SER A C 1
ATOM 769 O O . SER A 1 96 ? -7.237 11.332 -4.474 1.00 67.81 96 SER A O 1
ATOM 771 N N . LYS A 1 97 ? -6.206 9.438 -5.127 1.00 65.19 97 LYS A N 1
ATOM 772 C CA . LYS A 1 97 ? -4.825 9.954 -5.191 1.00 65.19 97 LYS A CA 1
ATOM 773 C C . LYS A 1 97 ? -4.382 10.744 -3.953 1.00 65.19 97 LYS A C 1
ATOM 775 O O . LYS A 1 97 ? -3.41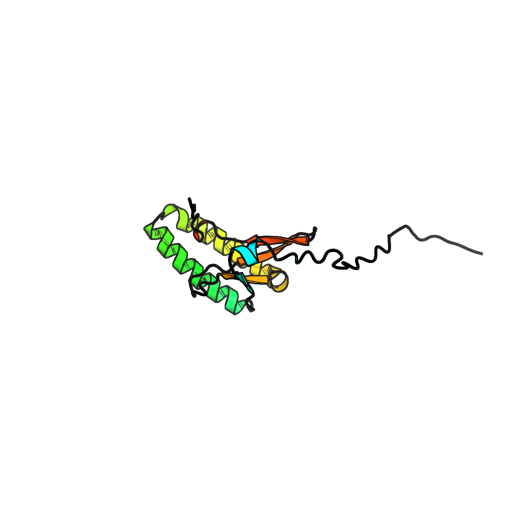9 11.505 -4.014 1.00 65.19 97 LYS A O 1
ATOM 780 N N . ASP A 1 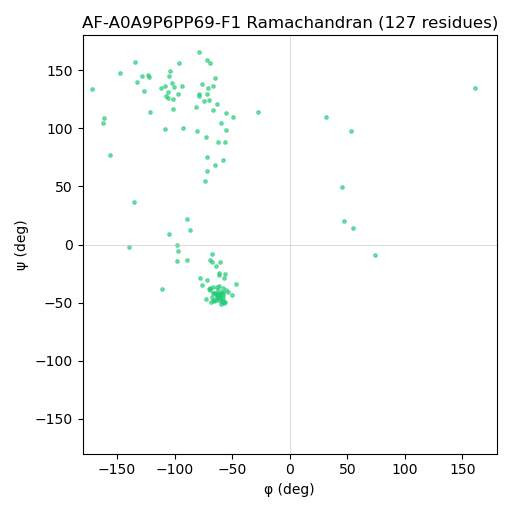98 ? -5.063 10.559 -2.826 1.00 66.94 98 ASP A N 1
ATOM 781 C CA . ASP A 1 98 ? -4.695 11.194 -1.574 1.00 66.94 98 ASP A CA 1
ATOM 782 C C . ASP A 1 98 ? -3.327 10.672 -1.128 1.00 66.94 98 ASP A C 1
ATOM 784 O O . ASP A 1 98 ? -3.019 9.485 -1.260 1.00 66.94 98 ASP A O 1
ATOM 788 N N . GLY A 1 99 ? -2.509 11.549 -0.545 1.00 61.78 99 GLY A N 1
ATOM 789 C CA . GLY A 1 99 ? -1.228 11.155 0.054 1.00 61.78 99 GLY A CA 1
ATOM 790 C C . GLY A 1 99 ? -1.378 10.139 1.197 1.00 61.78 99 GLY A C 1
ATOM 791 O O . GLY A 1 99 ? -0.408 9.493 1.570 1.00 61.78 99 GLY A O 1
ATOM 792 N N . ASP A 1 100 ? -2.600 9.977 1.712 1.00 67.19 100 ASP A N 1
ATOM 793 C CA . ASP A 1 100 ? -2.994 9.016 2.745 1.00 67.19 100 ASP A CA 1
ATOM 794 C C . ASP A 1 100 ? -3.630 7.728 2.193 1.00 67.19 100 ASP A C 1
ATOM 796 O O . ASP A 1 100 ? -4.064 6.865 2.968 1.00 67.19 100 ASP A O 1
ATOM 800 N N . ALA A 1 101 ? -3.777 7.612 0.871 1.00 75.94 101 ALA A N 1
ATOM 801 C CA . ALA A 1 101 ? -4.346 6.426 0.251 1.00 75.94 101 ALA A CA 1
ATOM 802 C C . ALA A 1 101 ? -3.395 5.229 0.391 1.00 75.94 101 ALA A C 1
ATOM 804 O O . ALA A 1 101 ? -2.191 5.359 0.571 1.00 75.94 101 ALA A O 1
ATOM 805 N N . MET A 1 102 ? -3.940 4.018 0.337 1.00 80.69 102 MET A N 1
ATOM 806 C CA . MET A 1 102 ? -3.096 2.832 0.367 1.00 80.69 102 MET A CA 1
ATOM 807 C C . MET A 1 102 ? -2.485 2.588 -1.020 1.00 80.69 102 MET A C 1
ATOM 809 O O . MET A 1 102 ? -3.225 2.457 -1.995 1.00 80.69 102 MET A O 1
ATOM 813 N N . ILE A 1 103 ? -1.158 2.438 -1.091 1.00 85.56 103 ILE A N 1
ATOM 814 C CA . ILE A 1 103 ? -0.509 1.817 -2.253 1.00 85.56 103 ILE A CA 1
ATOM 815 C C . ILE A 1 103 ? -0.827 0.326 -2.234 1.00 85.56 103 ILE A C 1
ATOM 817 O O . ILE A 1 103 ? -0.692 -0.328 -1.199 1.00 85.56 103 ILE A O 1
ATOM 821 N N . MET A 1 104 ? -1.194 -0.210 -3.391 1.00 86.44 104 MET A N 1
ATOM 822 C CA . MET A 1 104 ? -1.497 -1.617 -3.610 1.00 86.44 104 MET A CA 1
ATOM 823 C C . MET A 1 104 ? -0.361 -2.253 -4.427 1.00 86.44 104 MET A C 1
ATOM 825 O O . MET A 1 104 ? -0.339 -2.095 -5.650 1.00 86.44 104 MET A O 1
ATOM 829 N N . PRO A 1 105 ? 0.595 -2.961 -3.792 1.00 89.06 105 PRO A N 1
ATOM 830 C CA . PRO A 1 105 ? 1.615 -3.714 -4.509 1.00 89.06 105 PRO A CA 1
ATOM 831 C C . PRO A 1 105 ? 0.976 -4.924 -5.195 1.00 89.06 105 PRO A C 1
ATOM 833 O O . PRO A 1 105 ? 0.336 -5.748 -4.533 1.00 89.06 105 PRO A O 1
ATOM 836 N N . LEU A 1 106 ? 1.164 -5.034 -6.503 1.00 88.12 106 LEU A N 1
ATOM 837 C CA . LEU A 1 106 ? 0.802 -6.171 -7.338 1.00 88.12 106 LEU A CA 1
ATOM 838 C C . LEU A 1 106 ? 2.001 -7.108 -7.470 1.00 88.12 106 LEU A C 1
ATOM 840 O O . LEU A 1 106 ? 3.115 -6.652 -7.710 1.00 88.12 106 LEU A O 1
ATOM 844 N N . HIS A 1 107 ? 1.764 -8.410 -7.352 1.00 86.75 107 HIS A N 1
ATOM 845 C CA . HIS A 1 107 ? 2.745 -9.446 -7.663 1.00 86.75 107 HIS A CA 1
ATOM 846 C C . HIS A 1 107 ? 2.087 -10.554 -8.491 1.00 86.75 107 HIS A C 1
ATOM 848 O O . HIS A 1 107 ? 0.875 -10.776 -8.429 1.00 86.75 107 HIS A O 1
ATOM 854 N N . TYR A 1 108 ? 2.914 -11.281 -9.232 1.00 84.12 108 TYR A N 1
ATOM 855 C CA . TYR A 1 108 ? 2.543 -12.451 -10.021 1.00 84.12 108 TYR A CA 1
ATOM 856 C C . TYR A 1 108 ? 2.900 -13.749 -9.296 1.00 84.12 108 TYR A C 1
ATOM 858 O O . TYR A 1 108 ? 3.984 -13.873 -8.727 1.00 84.12 108 TYR A O 1
ATOM 866 N N . ARG A 1 109 ? 1.999 -14.733 -9.289 1.00 78.88 109 ARG A N 1
ATOM 867 C CA . ARG A 1 109 ? 2.344 -16.109 -8.894 1.00 78.88 109 ARG A CA 1
ATOM 868 C C . ARG A 1 109 ? 3.059 -16.819 -10.043 1.00 78.88 109 ARG A C 1
ATOM 870 O O . ARG A 1 109 ? 2.976 -16.376 -11.181 1.00 78.88 109 ARG A O 1
ATOM 877 N N . SER A 1 110 ? 3.691 -17.956 -9.751 1.00 82.00 110 SER A N 1
ATOM 878 C CA . SER A 1 110 ? 4.325 -18.821 -10.762 1.00 82.00 110 SER A CA 1
ATOM 879 C C . SER A 1 110 ? 3.370 -19.268 -11.876 1.00 82.00 110 SER A C 1
ATOM 881 O O . SER A 1 110 ? 3.810 -19.545 -12.976 1.00 82.00 110 SER A O 1
ATOM 883 N N . ASP A 1 111 ? 2.069 -19.305 -11.583 1.00 81.62 111 ASP A N 1
ATOM 884 C CA . ASP A 1 111 ? 0.981 -19.640 -12.511 1.00 81.62 111 ASP A CA 1
ATOM 885 C C . ASP A 1 111 ? 0.466 -18.412 -13.303 1.00 81.62 111 ASP A C 1
ATOM 887 O O . ASP A 1 111 ? -0.641 -18.406 -13.823 1.00 81.62 111 ASP A O 1
ATOM 891 N N . GLY A 1 112 ? 1.184 -17.282 -13.280 1.00 78.12 112 GLY A N 1
ATOM 892 C CA . GLY A 1 112 ? 0.775 -16.027 -13.932 1.00 78.12 112 GLY A CA 1
ATOM 893 C C . GLY A 1 112 ? -0.359 -15.263 -13.231 1.00 78.12 112 GLY A C 1
ATOM 894 O O . GLY A 1 112 ? -0.630 -14.108 -13.557 1.00 78.12 112 GLY A O 1
ATOM 895 N N . THR A 1 113 ? -1.002 -15.853 -12.218 1.00 84.12 113 THR A N 1
ATOM 896 C CA . THR A 1 113 ? -2.090 -15.203 -11.471 1.00 84.12 113 THR A CA 1
ATOM 897 C C . THR A 1 113 ? -1.604 -13.949 -10.734 1.00 84.12 113 THR A C 1
ATOM 899 O O . THR A 1 113 ? -0.759 -14.026 -9.836 1.00 84.12 113 THR A O 1
ATOM 902 N N . GLN A 1 114 ? -2.211 -12.807 -11.058 1.00 84.88 114 GLN A N 1
ATOM 903 C CA . GLN A 1 114 ? -1.998 -11.517 -10.401 1.00 84.88 114 GLN A CA 1
ATOM 904 C C . GLN A 1 114 ? -2.706 -11.439 -9.043 1.00 84.88 114 GLN A C 1
ATOM 906 O O . GLN A 1 114 ? -3.863 -11.840 -8.900 1.00 84.88 114 GLN A O 1
ATOM 911 N N . TYR A 1 115 ? -2.039 -10.870 -8.041 1.00 82.44 115 TYR A N 1
ATOM 912 C CA . TYR A 1 115 ? -2.643 -10.593 -6.742 1.00 82.44 115 TYR A CA 1
ATOM 913 C C . TYR A 1 115 ? -2.068 -9.330 -6.098 1.00 82.44 115 TYR A C 1
ATOM 915 O O . TYR A 1 115 ? -0.892 -9.009 -6.253 1.00 82.44 115 TYR A O 1
ATOM 923 N N . PHE A 1 116 ? -2.918 -8.635 -5.343 1.00 85.12 116 PHE A N 1
ATOM 924 C CA . PHE A 1 116 ? -2.555 -7.417 -4.626 1.00 85.12 116 PHE A CA 1
ATOM 925 C C . PHE A 1 116 ? -2.369 -7.675 -3.136 1.00 85.12 116 PHE A C 1
ATOM 927 O O . PHE A 1 116 ? -3.065 -8.504 -2.540 1.00 85.12 116 PHE A O 1
ATOM 934 N N . TYR A 1 117 ? -1.484 -6.902 -2.517 1.00 85.12 117 TYR A N 1
ATOM 935 C CA . TYR A 1 117 ? -1.394 -6.804 -1.066 1.00 85.12 117 TYR A CA 1
ATOM 936 C C . TYR A 1 117 ? -2.167 -5.582 -0.571 1.00 85.12 117 TYR A C 1
ATOM 938 O O . TYR A 1 117 ? -1.971 -4.474 -1.058 1.00 85.12 117 TYR A O 1
ATOM 946 N N . ALA A 1 118 ? -3.030 -5.797 0.422 1.00 83.44 118 ALA A N 1
ATOM 947 C CA . ALA A 1 118 ? -3.804 -4.754 1.083 1.00 83.44 118 ALA A CA 1
ATOM 948 C C . ALA A 1 118 ? -3.720 -4.910 2.607 1.00 83.44 118 ALA A C 1
ATOM 950 O O . ALA A 1 118 ? -3.812 -6.024 3.131 1.00 83.44 118 ALA A O 1
ATOM 951 N N . PHE A 1 119 ? -3.602 -3.803 3.335 1.00 81.69 119 PHE A N 1
ATOM 952 C CA . PHE A 1 119 ? -3.710 -3.793 4.785 1.00 81.69 119 PHE A CA 1
ATOM 953 C C . PHE A 1 119 ? -5.181 -3.778 5.160 1.00 81.69 119 PHE A C 1
ATOM 955 O O . PHE A 1 119 ? -5.896 -2.820 4.869 1.00 81.69 119 PHE A O 1
ATOM 962 N N . LYS A 1 120 ? -5.629 -4.819 5.865 1.00 79.00 120 LYS A N 1
ATOM 963 C CA . LYS A 1 120 ? -7.006 -4.898 6.365 1.00 79.00 120 LYS A CA 1
ATOM 964 C C . LYS A 1 120 ? -7.373 -3.685 7.222 1.00 79.00 120 LYS A C 1
ATOM 966 O O . LYS A 1 120 ? -8.479 -3.175 7.107 1.00 79.00 120 LYS A O 1
ATOM 971 N N . ASP A 1 121 ? -6.439 -3.216 8.047 1.00 78.56 121 ASP A N 1
ATOM 972 C CA . ASP A 1 121 ? -6.626 -2.052 8.917 1.00 78.56 121 ASP A CA 1
ATOM 973 C C . ASP A 1 121 ? -6.719 -0.718 8.134 1.00 78.56 121 ASP A C 1
ATOM 975 O O . ASP A 1 121 ? -7.155 0.292 8.683 1.00 78.56 121 ASP A O 1
ATOM 979 N N . GLY A 1 122 ? -6.359 -0.719 6.844 1.00 70.44 122 GLY A N 1
ATOM 980 C CA . GLY A 1 122 ? -6.453 0.425 5.934 1.00 70.44 122 GLY A CA 1
ATOM 981 C C . GLY A 1 122 ? -7.692 0.450 5.037 1.00 70.44 122 GLY A C 1
ATOM 982 O O . GLY A 1 122 ? -8.011 1.492 4.467 1.00 70.44 122 GLY A O 1
ATOM 983 N N . VAL A 1 123 ? -8.421 -0.665 4.922 1.00 70.94 123 VAL A N 1
ATOM 984 C CA . VAL A 1 123 ? -9.603 -0.777 4.056 1.00 70.94 123 VAL A CA 1
ATOM 985 C C . VAL A 1 123 ? -10.886 -0.844 4.878 1.00 70.94 123 VAL A C 1
ATOM 987 O O . VAL A 1 123 ? -10.991 -1.563 5.871 1.00 70.94 123 VAL A O 1
ATOM 990 N N . LYS A 1 124 ? -11.911 -0.105 4.448 1.00 63.94 124 LYS A N 1
ATOM 991 C CA . LYS A 1 124 ? -13.260 -0.209 5.013 1.00 63.94 124 LYS A CA 1
ATOM 992 C C . LYS A 1 124 ? -14.126 -1.030 4.073 1.00 63.94 124 LYS A C 1
ATOM 994 O O . LYS A 1 124 ? -14.269 -0.688 2.904 1.00 63.94 124 LYS A O 1
ATOM 999 N N . ALA A 1 125 ? -14.741 -2.086 4.595 1.00 58.16 125 ALA A N 1
ATOM 1000 C CA . ALA A 1 125 ? -15.775 -2.800 3.860 1.00 58.16 125 ALA A CA 1
ATOM 1001 C C . ALA A 1 125 ? -16.991 -1.874 3.694 1.00 58.16 125 ALA A C 1
ATOM 1003 O O . ALA A 1 125 ? -17.618 -1.485 4.680 1.00 58.16 125 ALA A O 1
ATOM 1004 N N . GLN A 1 126 ? -17.321 -1.518 2.454 1.00 52.59 126 GLN A N 1
ATOM 1005 C CA . GLN A 1 126 ? -18.572 -0.842 2.125 1.00 52.59 126 GLN A CA 1
ATOM 1006 C C . GLN A 1 126 ? -19.546 -1.872 1.552 1.00 52.59 126 GLN A C 1
ATOM 1008 O O . GLN A 1 126 ? -19.296 -2.457 0.503 1.00 52.59 126 GLN A O 1
ATOM 1013 N N . HIS A 1 127 ? -20.660 -2.102 2.247 1.00 39.81 127 HIS A N 1
ATOM 1014 C CA . HIS A 1 127 ? -21.763 -2.907 1.731 1.00 39.81 127 HIS A CA 1
ATOM 1015 C C . HIS A 1 127 ? -22.749 -1.950 1.053 1.00 39.81 127 HIS A C 1
ATOM 1017 O O . HIS A 1 127 ? -23.495 -1.247 1.739 1.00 39.81 127 HIS A O 1
ATOM 1023 N N . ARG A 1 128 ? -22.720 -1.854 -0.282 1.00 39.03 128 ARG A N 1
ATOM 1024 C CA . ARG A 1 128 ? -23.806 -1.185 -1.010 1.00 39.03 128 ARG A CA 1
ATOM 1025 C C . ARG A 1 128 ? -25.017 -2.121 -1.012 1.00 39.03 128 ARG A C 1
ATOM 1027 O O . ARG A 1 128 ? -24.881 -3.280 -1.389 1.00 39.03 128 ARG A O 1
ATOM 1034 N N . LYS A 1 129 ? -26.147 -1.619 -0.505 1.00 37.47 129 LYS A N 1
ATOM 1035 C CA . LYS A 1 129 ? -27.463 -2.258 -0.628 1.00 37.47 129 LYS A CA 1
ATOM 1036 C C . LYS A 1 129 ? -27.997 -2.114 -2.044 1.00 37.47 129 LYS A C 1
ATOM 1038 O O . LYS A 1 129 ? -27.664 -1.081 -2.670 1.00 37.47 129 LYS A O 1
#

pLDDT: mean 73.33, std 19.81, range [32.69, 92.94]

Organism: NCBI:txid1343610

Mean predicted aligned error: 12.5 Å

InterPro domains:
  IPR011057 Mss4-like superfamily [SSF51316] (6-125)
  IPR011323 Mss4/translationally controlled tumour-associated TCTP [G3DSA:2.170.150.10] (4-129)
  IPR018105 Translationally controlled tumour protein [PF00838] (7-124)
  IPR018105 Translationally controlled tumour protein [PTHR11991] (9-125)
  IPR034737 Translationally controlled tumour protein (TCTP) domain [PS51797] (1-128)

Foldseek 3Di:
DDDDDDDDDDDPPPPPPPPPPPPPPPVCCCVVQVKDWDDDDLVRLVVLLVVLLVVLLVVCVVPPNVCNVVLVVVSVVVSVVCSVVVVQWIWIFGPVPDSNTDIWTWHADPVRDIDTDDDPSRDDDDDDD

Radius of gyration: 21.24 Å; Cα contacts (8 Å, |Δi|>4): 101; chains: 1; bounding box: 61×57×55 Å

Solvent-accessible surface area (backbone atoms only — not comparable to full-atom values): 8228 Å² total; per-residue (Å²): 141,88,85,89,90,86,74,82,88,76,83,87,72,77,81,71,80,69,81,83,70,82,69,73,79,63,52,66,62,41,68,73,53,47,42,42,79,48,95,70,51,73,68,58,46,49,57,47,50,54,53,32,50,53,54,46,41,58,52,25,56,78,75,42,51,88,47,37,66,58,49,54,51,54,48,53,52,49,53,51,56,43,64,78,45,44,93,67,48,47,40,27,34,43,72,82,71,48,89,73,53,69,71,32,44,32,39,65,45,99,84,67,51,75,48,70,52,77,59,70,91,78,55,78,92,77,83,83,129